Protein AF-A0A1F5J5C9-F1 (afdb_monomer_lite)

Foldseek 3Di:
DPDPVVVVVLVVLQLLLLLLCLVQVVLLQEAAPVCNVSNVVSNVVVCVVVVHDPDNDVNSVPHSLHFYLLAVLVVDDLVRLLVCLQPVLVFFDPDPVSVVNCVSSPDDRDDDDPVSSSSNSSNSNVRRGDDDGDPDNVVGGDD

Structure (mmCIF, N/CA/C/O backbone):
data_AF-A0A1F5J5C9-F1
#
_entry.id   AF-A0A1F5J5C9-F1
#
loop_
_atom_site.group_PDB
_atom_site.id
_atom_site.type_symbol
_atom_site.label_atom_id
_atom_site.label_alt_id
_atom_site.label_comp_id
_atom_site.label_asym_id
_atom_site.label_entity_id
_atom_site.label_seq_id
_atom_site.pdbx_PDB_ins_code
_atom_site.Cartn_x
_atom_site.Cartn_y
_atom_site.Cartn_z
_atom_site.occupancy
_atom_site.B_iso_or_equiv
_atom_site.auth_seq_id
_atom_site.auth_comp_id
_atom_site.auth_asym_id
_atom_site.auth_atom_id
_atom_site.pdbx_PDB_model_num
ATOM 1 N N . MET A 1 1 ? -23.112 14.635 -21.120 1.00 36.09 1 MET A N 1
ATOM 2 C CA . MET A 1 1 ? -23.576 14.356 -19.745 1.00 36.09 1 MET A CA 1
ATOM 3 C C . MET A 1 1 ? -23.013 12.998 -19.363 1.00 36.09 1 MET A C 1
ATOM 5 O O . MET A 1 1 ? -23.467 12.002 -19.906 1.00 36.09 1 MET A O 1
ATOM 9 N N . ILE A 1 2 ? -21.942 12.966 -18.569 1.00 42.59 2 ILE A N 1
ATOM 10 C CA . ILE A 1 2 ? -21.333 11.708 -18.108 1.00 42.59 2 ILE A CA 1
ATOM 11 C C . ILE A 1 2 ? -22.178 11.212 -16.920 1.00 42.59 2 ILE A C 1
ATOM 13 O O . ILE A 1 2 ? -22.490 12.023 -16.046 1.00 42.59 2 ILE A O 1
ATOM 17 N N . PRO A 1 3 ? -22.630 9.946 -16.906 1.00 44.00 3 PRO A N 1
ATOM 18 C CA . PRO A 1 3 ? -23.597 9.466 -15.925 1.00 44.00 3 PRO A CA 1
ATOM 19 C C . PRO A 1 3 ? -22.998 9.428 -14.513 1.00 44.00 3 PRO A C 1
ATOM 21 O O . PRO A 1 3 ? -21.924 8.874 -14.287 1.00 44.00 3 PRO A O 1
ATOM 24 N N . ALA A 1 4 ? -23.749 9.962 -13.547 1.00 44.81 4 ALA A N 1
ATOM 25 C CA . ALA A 1 4 ? -23.420 10.028 -12.119 1.00 44.81 4 ALA A CA 1
ATOM 26 C C . ALA A 1 4 ? -23.280 8.654 -11.419 1.00 44.81 4 ALA A C 1
ATOM 28 O O . ALA A 1 4 ? -22.976 8.596 -10.232 1.00 44.81 4 ALA A O 1
ATOM 29 N N . ALA A 1 5 ? -23.478 7.547 -12.141 1.00 42.38 5 ALA A N 1
ATOM 30 C CA . ALA A 1 5 ? -23.361 6.188 -11.616 1.00 42.38 5 ALA A CA 1
ATOM 31 C C . ALA A 1 5 ? -21.907 5.685 -11.506 1.00 42.38 5 ALA A C 1
ATOM 33 O O . ALA A 1 5 ? -21.658 4.762 -10.736 1.00 42.38 5 ALA A O 1
ATOM 34 N N . ALA A 1 6 ? -20.944 6.298 -12.209 1.00 37.50 6 ALA A N 1
ATOM 35 C CA . ALA A 1 6 ? -19.531 5.915 -12.096 1.00 37.50 6 ALA A CA 1
ATOM 36 C C . ALA A 1 6 ? -18.940 6.281 -10.716 1.00 37.50 6 ALA A C 1
ATOM 38 O O . ALA A 1 6 ? -18.266 5.472 -10.089 1.00 37.50 6 ALA A O 1
ATOM 39 N N . TYR A 1 7 ? -19.318 7.437 -10.160 1.00 42.31 7 TYR A N 1
ATOM 40 C CA . TYR A 1 7 ? -18.776 7.931 -8.886 1.00 42.31 7 TYR A CA 1
ATOM 41 C C . TYR A 1 7 ? -19.254 7.173 -7.635 1.00 42.31 7 TYR A C 1
ATOM 43 O O . TYR A 1 7 ? -18.650 7.309 -6.572 1.00 42.31 7 TYR A O 1
ATOM 51 N N . ALA A 1 8 ? -20.324 6.376 -7.726 1.00 37.75 8 ALA A N 1
ATOM 52 C CA . ALA A 1 8 ? -20.829 5.607 -6.586 1.00 37.75 8 ALA A CA 1
ATOM 53 C C . ALA A 1 8 ? -20.102 4.260 -6.403 1.00 37.75 8 ALA A C 1
ATOM 55 O O . ALA A 1 8 ? -20.018 3.759 -5.282 1.00 37.75 8 ALA A O 1
ATOM 56 N N . GLN A 1 9 ? -19.557 3.677 -7.478 1.00 38.53 9 GLN A N 1
ATOM 57 C CA . GLN A 1 9 ? -18.787 2.430 -7.389 1.00 38.53 9 GLN A CA 1
ATOM 58 C C . GLN A 1 9 ? -17.346 2.694 -6.933 1.00 38.53 9 GLN A C 1
ATOM 60 O O . GLN A 1 9 ? -16.847 1.977 -6.060 1.00 38.53 9 GLN A O 1
ATOM 65 N N . ASP A 1 10 ? -16.735 3.771 -7.436 1.00 51.94 10 ASP A N 1
ATOM 66 C CA . ASP A 1 10 ? -15.360 4.172 -7.115 1.00 51.94 10 ASP A CA 1
ATOM 67 C C . ASP A 1 10 ? -15.174 4.520 -5.633 1.00 51.94 10 ASP A C 1
ATOM 69 O O . ASP A 1 10 ? -14.177 4.127 -5.028 1.00 51.94 10 ASP A O 1
ATOM 73 N N . GLY A 1 11 ? -16.171 5.151 -4.999 1.00 60.41 11 GLY A N 1
ATOM 74 C CA . GLY A 1 11 ? -16.131 5.441 -3.562 1.00 60.41 11 GLY A CA 1
ATOM 75 C C . GLY A 1 11 ? -16.026 4.180 -2.696 1.00 60.41 11 GLY A C 1
ATOM 76 O O . GLY A 1 11 ? -15.322 4.184 -1.690 1.00 60.41 11 GLY A O 1
ATOM 77 N N . SER A 1 12 ? -16.653 3.071 -3.110 1.00 81.75 12 SER A N 1
ATOM 78 C CA . SER A 1 12 ? -16.611 1.815 -2.349 1.00 81.75 12 SER A CA 1
ATOM 79 C C . SER A 1 12 ? -15.268 1.091 -2.464 1.00 81.75 12 SER A C 1
ATOM 81 O O . SER A 1 12 ? -14.771 0.577 -1.462 1.00 81.75 12 SER A O 1
ATOM 83 N N . VAL A 1 13 ? -14.661 1.074 -3.657 1.00 90.00 13 VAL A N 1
ATOM 84 C CA . VAL A 1 13 ? -13.343 0.462 -3.891 1.00 90.00 13 VAL A CA 1
ATOM 85 C C . VAL A 1 13 ? -12.263 1.292 -3.205 1.00 90.00 13 VAL A C 1
ATOM 87 O O . VAL A 1 13 ? -11.453 0.740 -2.462 1.00 90.00 13 VAL A O 1
ATOM 90 N N . GLN A 1 14 ? -12.315 2.618 -3.364 1.00 92.31 14 GLN A N 1
ATOM 91 C CA . GLN A 1 14 ? -11.409 3.550 -2.700 1.00 92.31 14 GLN A CA 1
ATOM 92 C C . GLN A 1 14 ? -11.494 3.423 -1.175 1.00 92.31 14 GLN A C 1
ATOM 94 O O . GLN A 1 14 ? -10.479 3.199 -0.521 1.00 92.31 14 GLN A O 1
ATOM 99 N N . GLN A 1 15 ? -12.694 3.495 -0.587 1.00 92.75 15 GLN A N 1
ATOM 100 C CA . GLN A 1 15 ? -12.844 3.398 0.869 1.00 92.75 15 GLN A CA 1
ATOM 101 C C . GLN A 1 15 ? -12.348 2.059 1.421 1.00 92.75 15 GLN A C 1
ATOM 103 O O . GLN A 1 15 ? -11.640 2.052 2.429 1.00 92.75 15 GLN A O 1
ATOM 108 N N . LYS A 1 16 ? -12.686 0.932 0.777 1.00 94.44 16 LYS A N 1
ATOM 109 C CA . LYS A 1 16 ? -12.221 -0.395 1.212 1.00 94.44 16 LYS A CA 1
ATOM 110 C C . LYS A 1 16 ? -10.703 -0.516 1.111 1.00 94.44 16 LYS A C 1
ATOM 112 O O . LYS A 1 16 ? -10.060 -0.909 2.082 1.00 94.44 16 LYS A O 1
ATOM 117 N N . GLY A 1 17 ? -10.130 -0.137 -0.031 1.00 95.00 17 GLY A N 1
ATOM 118 C CA . GLY A 1 17 ? -8.691 -0.200 -0.267 1.00 95.00 17 GLY A CA 1
ATOM 119 C C . GLY A 1 17 ? -7.896 0.660 0.711 1.00 95.00 17 GLY A C 1
ATOM 120 O O . GLY A 1 17 ? -6.949 0.167 1.324 1.00 95.00 17 GLY A O 1
ATOM 121 N N . ILE A 1 18 ? -8.329 1.905 0.940 1.00 95.19 18 ILE A N 1
ATOM 122 C CA . ILE A 1 18 ? -7.716 2.810 1.922 1.00 95.19 18 ILE A CA 1
ATOM 123 C C . ILE A 1 18 ? -7.836 2.251 3.341 1.00 95.19 18 ILE A C 1
ATOM 125 O O . ILE A 1 18 ? -6.857 2.282 4.090 1.00 95.19 18 ILE A O 1
ATOM 129 N N . ALA A 1 19 ? -9.002 1.723 3.725 1.00 95.00 19 ALA A N 1
ATOM 130 C CA . ALA A 1 19 ? -9.174 1.122 5.044 1.00 95.00 19 ALA A CA 1
ATOM 131 C C . ALA A 1 19 ? -8.155 -0.007 5.255 1.00 95.00 19 ALA A C 1
ATOM 133 O O . ALA A 1 19 ? -7.426 -0.006 6.244 1.00 95.00 19 ALA A O 1
ATOM 134 N N . ILE A 1 20 ? -8.007 -0.902 4.276 1.00 95.50 20 ILE A N 1
ATOM 135 C CA . ILE A 1 20 ? -7.037 -2.002 4.331 1.00 95.50 20 ILE A CA 1
ATOM 136 C C . ILE A 1 20 ? -5.596 -1.468 4.343 1.00 95.50 20 ILE A C 1
ATOM 138 O O . ILE A 1 20 ? -4.771 -1.945 5.123 1.00 95.50 20 ILE A O 1
ATOM 142 N N . PHE A 1 21 ? -5.282 -0.446 3.544 1.00 94.44 21 PHE A N 1
ATOM 143 C CA . PHE A 1 21 ? -3.972 0.212 3.526 1.00 94.44 21 PHE A CA 1
ATOM 144 C C . PHE A 1 21 ? -3.581 0.761 4.908 1.00 94.44 21 PHE A C 1
ATOM 146 O O . PHE A 1 21 ? -2.437 0.598 5.348 1.00 94.44 21 PHE A O 1
ATOM 153 N N . VAL A 1 22 ? -4.533 1.362 5.625 1.00 93.25 22 VAL A N 1
ATOM 154 C CA . VAL A 1 22 ? -4.334 1.866 6.990 1.00 93.25 22 VAL A CA 1
ATOM 155 C C . VAL A 1 22 ? -4.242 0.727 8.002 1.00 93.25 22 VAL A C 1
ATOM 157 O O . VAL A 1 22 ? -3.281 0.663 8.772 1.00 93.25 22 VAL A O 1
ATOM 160 N N . GLU A 1 23 ? -5.194 -0.204 7.985 1.00 92.75 23 GLU A N 1
ATOM 161 C CA . GLU A 1 23 ? -5.265 -1.320 8.931 1.00 92.75 23 GLU A CA 1
ATOM 162 C C . GLU A 1 23 ? -4.026 -2.216 8.871 1.00 92.75 23 GLU A C 1
ATOM 164 O O . GLU A 1 23 ? -3.506 -2.642 9.907 1.00 92.75 23 GLU A O 1
ATOM 169 N N . LYS A 1 24 ? -3.513 -2.471 7.662 1.00 91.88 24 LYS A N 1
ATOM 170 C CA . LYS A 1 24 ? -2.290 -3.255 7.445 1.00 91.88 24 LYS A CA 1
ATOM 171 C C . LYS A 1 24 ? -1.011 -2.418 7.548 1.00 91.88 24 LYS A C 1
ATOM 173 O O . LYS A 1 24 ? 0.075 -2.952 7.322 1.00 91.88 24 LYS A O 1
ATOM 178 N N . ARG A 1 25 ? -1.121 -1.142 7.945 1.00 90.19 25 ARG A N 1
ATOM 179 C CA . ARG A 1 25 ? -0.003 -0.212 8.181 1.00 90.19 25 ARG A CA 1
ATOM 180 C C . ARG A 1 25 ? 0.876 0.018 6.947 1.00 90.19 25 ARG A C 1
ATOM 182 O O . ARG A 1 25 ? 2.065 0.279 7.075 1.00 90.19 25 ARG A O 1
ATOM 189 N N . CYS A 1 26 ? 0.318 -0.053 5.742 1.00 90.06 26 CYS A N 1
ATOM 190 C CA . CYS A 1 26 ? 1.067 0.204 4.510 1.00 90.06 26 CYS A CA 1
ATOM 191 C C . CYS A 1 26 ? 1.595 1.653 4.445 1.00 90.06 26 CYS A C 1
ATOM 193 O O . CYS A 1 26 ? 2.671 1.892 3.886 1.00 90.06 26 CYS A O 1
ATOM 195 N N . TYR A 1 27 ? 0.888 2.588 5.091 1.00 89.06 27 TYR A N 1
ATOM 196 C CA . TYR A 1 27 ? 1.250 4.006 5.192 1.00 89.06 27 TYR A CA 1
ATOM 197 C C . TYR A 1 27 ? 2.575 4.274 5.926 1.00 89.06 27 TYR A C 1
ATOM 199 O O . TYR A 1 27 ? 3.161 5.334 5.751 1.00 89.06 27 TYR A O 1
ATOM 207 N N . THR A 1 28 ? 3.087 3.325 6.720 1.00 86.81 28 THR A N 1
ATOM 208 C CA . THR A 1 28 ? 4.368 3.512 7.430 1.00 86.81 28 THR A CA 1
ATOM 209 C C . THR A 1 28 ? 5.573 3.397 6.496 1.00 86.81 28 THR A C 1
ATOM 211 O O . THR A 1 28 ? 6.696 3.720 6.863 1.00 86.81 28 THR A O 1
ATOM 214 N N . CYS A 1 29 ? 5.373 2.878 5.282 1.00 84.69 29 CYS A N 1
ATOM 215 C CA . CYS A 1 29 ? 6.418 2.775 4.269 1.00 84.69 29 CYS A CA 1
ATOM 216 C C . CYS A 1 29 ? 6.077 3.572 3.014 1.00 84.69 29 CYS A C 1
ATOM 218 O O . CYS A 1 29 ? 6.989 4.125 2.400 1.00 84.69 29 CYS A O 1
ATOM 220 N N . HIS A 1 30 ? 4.806 3.589 2.615 1.00 88.00 30 HIS A N 1
ATOM 221 C CA . HIS A 1 30 ? 4.331 4.175 1.367 1.00 88.00 30 HIS A CA 1
ATOM 222 C C . HIS A 1 30 ? 3.519 5.440 1.611 1.00 88.00 30 HIS A C 1
ATOM 224 O O . HIS A 1 30 ? 2.754 5.517 2.566 1.00 88.00 30 HIS A O 1
ATOM 230 N N . THR A 1 31 ? 3.623 6.387 0.685 1.00 89.94 31 THR A N 1
ATOM 231 C CA . THR A 1 31 ? 2.695 7.523 0.612 1.00 89.94 31 THR A CA 1
ATOM 232 C C . THR A 1 31 ? 1.733 7.330 -0.557 1.00 89.94 31 THR A C 1
ATOM 234 O O . THR A 1 31 ? 2.047 6.611 -1.505 1.00 89.94 31 THR A O 1
ATOM 237 N N . VAL A 1 32 ? 0.557 7.952 -0.477 1.00 91.69 32 VAL A N 1
ATOM 238 C CA . VAL A 1 32 ? -0.352 8.136 -1.618 1.00 91.69 32 VAL A CA 1
ATOM 239 C C . VAL A 1 32 ? -0.804 9.588 -1.588 1.00 91.69 32 VAL A C 1
ATOM 241 O O . VAL A 1 32 ? -1.828 9.938 -1.006 1.00 91.69 32 VAL A O 1
ATOM 244 N N . LYS A 1 33 ? 0.022 10.474 -2.139 1.00 90.88 33 LYS A N 1
ATOM 245 C CA . LYS A 1 33 ? -0.228 11.923 -2.131 1.00 90.88 33 LYS A CA 1
ATOM 246 C C . LYS A 1 33 ? -1.576 12.289 -2.756 1.00 90.88 33 LYS A C 1
ATOM 248 O O . LYS A 1 33 ? -2.268 13.144 -2.204 1.00 90.88 33 LYS A O 1
ATOM 253 N N . ALA A 1 34 ? -1.962 11.604 -3.837 1.00 89.69 34 ALA A N 1
ATOM 254 C CA . ALA A 1 34 ? -3.233 11.814 -4.535 1.00 89.69 34 ALA A CA 1
ATOM 255 C C . ALA A 1 34 ? -4.470 11.642 -3.640 1.00 89.69 34 ALA A C 1
ATOM 257 O O . ALA A 1 34 ? -5.493 12.273 -3.887 1.00 89.69 34 ALA A O 1
ATOM 258 N N . GLU A 1 35 ? -4.364 10.821 -2.593 1.00 92.12 35 GLU A N 1
ATOM 259 C CA . GLU A 1 35 ? -5.473 10.479 -1.695 1.00 92.12 35 GLU A CA 1
ATOM 260 C C . GLU A 1 35 ? -5.110 10.682 -0.218 1.00 92.12 35 GLU A C 1
ATOM 262 O O . GLU A 1 35 ? -5.632 10.029 0.687 1.00 92.12 35 GLU A O 1
ATOM 267 N N . SER A 1 36 ? -4.173 11.596 0.039 1.00 90.94 36 SER A N 1
ATOM 268 C CA . SER A 1 36 ? -3.636 11.837 1.380 1.00 90.94 36 SER A CA 1
ATOM 269 C C . SER A 1 36 ? -4.722 12.235 2.384 1.00 90.94 36 SER A C 1
ATOM 271 O O . SER A 1 36 ? -4.733 11.723 3.498 1.00 90.94 36 SER A O 1
ATOM 273 N N . ALA A 1 37 ? -5.688 13.067 1.985 1.00 92.12 37 ALA A N 1
ATOM 274 C CA . ALA A 1 37 ? -6.801 13.464 2.848 1.00 92.12 37 ALA A CA 1
ATOM 275 C C . ALA A 1 37 ? -7.672 12.269 3.280 1.00 92.12 37 ALA A C 1
ATOM 277 O O . ALA A 1 37 ? -8.052 12.159 4.445 1.00 92.12 37 ALA A O 1
ATOM 278 N N . GLN A 1 38 ? -7.967 11.353 2.356 1.00 93.50 38 GLN A N 1
ATOM 279 C CA . GLN A 1 38 ? -8.762 10.157 2.620 1.00 93.50 38 GLN A CA 1
ATOM 280 C C . GLN A 1 38 ? -8.000 9.173 3.518 1.00 93.50 38 GLN A C 1
ATOM 282 O O . GLN A 1 38 ? -8.596 8.563 4.407 1.00 93.50 38 GLN A O 1
ATOM 287 N N . ILE A 1 39 ? -6.683 9.049 3.328 1.00 92.56 39 ILE A N 1
ATOM 288 C CA . ILE A 1 39 ? -5.818 8.210 4.167 1.00 92.56 39 ILE A CA 1
ATOM 289 C C . ILE A 1 39 ? -5.720 8.756 5.590 1.00 92.56 39 ILE A C 1
ATOM 291 O O . ILE A 1 39 ? -5.832 7.974 6.532 1.00 92.56 39 ILE A O 1
ATOM 295 N N . GLU A 1 40 ? -5.559 10.067 5.777 1.00 91.88 40 GLU A N 1
ATOM 296 C CA . GLU A 1 40 ? -5.530 10.662 7.119 1.00 91.88 40 GLU A CA 1
ATOM 297 C C . GLU A 1 40 ? -6.877 10.494 7.838 1.00 91.88 40 GLU A C 1
ATOM 299 O O . GLU A 1 40 ? -6.908 10.050 8.986 1.00 91.88 40 GLU A O 1
ATOM 304 N N . ALA A 1 41 ? -7.999 10.703 7.142 1.00 92.56 41 ALA A N 1
ATOM 305 C CA . ALA A 1 41 ? -9.323 10.432 7.705 1.00 92.56 41 ALA A CA 1
ATOM 306 C C . ALA A 1 41 ? -9.495 8.952 8.108 1.00 92.56 41 ALA A C 1
ATOM 308 O O . ALA A 1 41 ? -10.040 8.643 9.172 1.00 92.56 41 ALA A O 1
ATOM 309 N N . ALA A 1 42 ? -8.996 8.017 7.294 1.00 93.69 42 ALA A N 1
ATOM 310 C CA . ALA A 1 42 ? -9.019 6.592 7.615 1.00 93.69 42 ALA A CA 1
ATOM 311 C C . ALA A 1 42 ? -8.081 6.231 8.782 1.00 93.69 42 ALA A C 1
ATOM 313 O O . ALA A 1 42 ? -8.443 5.395 9.612 1.00 93.69 42 ALA A O 1
ATOM 314 N N . LYS A 1 43 ? -6.914 6.881 8.898 1.00 92.56 43 LYS A N 1
ATOM 315 C CA . LYS A 1 43 ? -6.005 6.768 10.053 1.00 92.56 43 LYS A CA 1
ATOM 316 C C . LYS A 1 43 ? -6.714 7.192 11.335 1.00 92.56 43 LYS A C 1
ATOM 318 O O . LYS A 1 43 ? -6.725 6.425 12.296 1.00 92.56 43 LYS A O 1
ATOM 323 N N . GLU A 1 44 ? -7.359 8.354 11.347 1.00 91.25 44 GLU A N 1
ATOM 324 C CA . GLU A 1 44 ? -8.123 8.836 12.504 1.00 91.25 44 GLU A CA 1
ATOM 325 C C . GLU A 1 44 ? -9.282 7.898 12.870 1.00 91.25 44 GLU A C 1
ATOM 327 O O . GLU A 1 44 ? -9.458 7.541 14.040 1.00 91.25 44 GLU A O 1
ATOM 332 N N . ALA A 1 45 ? -10.044 7.434 11.875 1.00 91.88 45 ALA A N 1
ATOM 333 C CA . ALA A 1 45 ? -11.134 6.486 12.089 1.00 91.88 45 ALA A CA 1
ATOM 334 C C . ALA A 1 45 ? -10.628 5.156 12.674 1.00 91.88 45 ALA A C 1
ATOM 336 O O . ALA A 1 45 ? -11.196 4.642 13.643 1.00 91.88 45 ALA A O 1
ATOM 337 N N . PHE A 1 46 ? -9.525 4.624 12.141 1.00 91.56 46 PHE A N 1
ATOM 338 C CA . PHE A 1 46 ? -8.895 3.407 12.643 1.00 91.56 46 PHE A CA 1
ATOM 339 C C . PHE A 1 46 ? -8.381 3.588 14.077 1.00 91.56 46 PHE A C 1
ATOM 341 O O . PHE A 1 46 ? -8.697 2.766 14.940 1.00 91.56 46 PHE A O 1
ATOM 348 N N . ALA A 1 47 ? -7.666 4.684 14.349 1.00 90.75 47 ALA A N 1
ATOM 349 C CA . ALA A 1 47 ? -7.169 5.065 15.672 1.00 90.75 47 ALA A CA 1
ATOM 350 C C . ALA A 1 47 ? -8.297 5.062 16.713 1.00 90.75 47 ALA A C 1
ATOM 352 O O . ALA A 1 47 ? -8.229 4.359 17.726 1.00 90.75 47 ALA A O 1
ATOM 353 N N . LYS A 1 48 ? -9.395 5.763 16.400 1.00 91.19 48 LYS A N 1
ATOM 354 C CA . LYS A 1 48 ? -10.594 5.835 17.238 1.00 91.19 48 LYS A CA 1
ATOM 355 C C . LYS A 1 48 ? -11.237 4.463 17.442 1.00 91.19 48 LYS A C 1
ATOM 357 O O . LYS A 1 48 ? -11.596 4.129 18.566 1.00 91.19 48 LYS A O 1
ATOM 362 N N . SER A 1 49 ? -11.351 3.653 16.386 1.00 91.31 49 SER A N 1
ATOM 363 C CA . SER A 1 49 ? -11.971 2.320 16.461 1.00 91.31 49 SER A CA 1
ATOM 364 C C . SER A 1 49 ? -11.187 1.327 17.325 1.00 91.31 49 SER A C 1
ATOM 366 O O . SER A 1 49 ? -11.777 0.434 17.930 1.00 91.31 49 SER A O 1
ATOM 368 N N . LYS A 1 50 ? -9.857 1.467 17.381 1.00 90.31 50 LYS A N 1
ATOM 369 C CA . LYS A 1 50 ? -8.973 0.590 18.158 1.00 90.31 50 LYS A CA 1
ATOM 370 C C . LYS A 1 50 ? -8.599 1.169 19.521 1.00 90.31 50 LYS A C 1
ATOM 372 O O . LYS A 1 50 ? -7.954 0.470 20.295 1.00 90.31 50 LYS A O 1
ATOM 377 N N . GLY A 1 51 ? -8.984 2.413 19.813 1.00 87.69 51 GLY A N 1
ATOM 378 C CA . GLY A 1 51 ? -8.573 3.116 21.028 1.00 87.69 51 GLY A CA 1
ATOM 379 C C . GLY A 1 51 ? -7.057 3.313 21.109 1.00 87.69 51 GLY A C 1
ATOM 380 O O . GLY A 1 51 ? -6.493 3.278 22.199 1.00 87.69 51 GLY A O 1
ATOM 381 N N . VAL A 1 52 ? -6.386 3.462 19.962 1.00 83.38 52 VAL A N 1
ATOM 382 C CA . VAL A 1 52 ? -4.928 3.629 19.874 1.00 83.38 52 VAL A CA 1
ATOM 383 C C . VAL A 1 52 ? -4.591 4.968 19.244 1.00 83.38 52 VAL A C 1
ATOM 385 O O . VAL A 1 52 ? -5.292 5.431 18.352 1.00 83.38 52 VAL A O 1
ATOM 388 N N . GLU A 1 53 ? -3.474 5.559 19.645 1.00 79.88 53 GLU A N 1
ATOM 389 C CA . GLU A 1 53 ? -2.917 6.717 18.954 1.00 79.88 53 GLU A CA 1
ATOM 390 C C . GLU A 1 53 ? -1.906 6.239 17.904 1.00 79.88 53 GLU A C 1
ATOM 392 O O . GLU A 1 53 ? -0.955 5.517 18.218 1.00 79.88 53 GLU A O 1
ATOM 397 N N . LEU A 1 54 ? -2.114 6.609 16.639 1.00 78.19 54 LEU A N 1
ATOM 398 C CA . LEU A 1 54 ? -1.182 6.286 15.558 1.00 78.19 54 LEU A CA 1
ATOM 399 C C . LEU A 1 54 ? -0.019 7.280 15.591 1.00 78.19 54 LEU A C 1
ATOM 401 O O . LEU A 1 54 ? 0.011 8.239 14.827 1.00 78.19 54 LEU A O 1
ATOM 405 N N . LYS A 1 55 ? 0.943 7.064 16.489 1.00 65.44 55 LYS A N 1
ATOM 406 C CA . LYS A 1 55 ? 2.201 7.814 16.462 1.00 65.44 55 LYS A CA 1
ATOM 407 C C . LYS A 1 55 ? 3.043 7.342 15.275 1.00 65.44 55 LYS A C 1
ATOM 409 O O . LYS A 1 55 ? 3.461 6.188 15.245 1.00 65.44 55 LYS A O 1
ATOM 414 N N . GLU A 1 56 ? 3.285 8.227 14.314 1.00 63.16 56 GLU A N 1
ATOM 415 C CA . GLU A 1 56 ? 4.342 8.041 13.316 1.00 63.16 56 GLU A CA 1
ATOM 416 C C . GLU A 1 56 ? 5.688 8.246 14.016 1.00 63.16 56 GLU A C 1
ATOM 418 O O . GLU A 1 56 ? 5.951 9.303 14.597 1.00 63.16 56 GLU A O 1
ATOM 423 N N . SER A 1 57 ? 6.517 7.208 14.034 1.00 52.81 57 SER A N 1
ATOM 424 C CA . SER A 1 57 ? 7.841 7.253 14.646 1.00 52.81 57 SER A CA 1
ATOM 425 C C . SER A 1 57 ? 8.820 8.035 13.763 1.00 52.81 57 SER A C 1
ATOM 427 O O . SER A 1 57 ? 8.616 8.197 12.561 1.00 52.81 57 SER A O 1
ATOM 429 N N . ALA A 1 58 ? 9.915 8.532 14.344 1.00 48.00 58 ALA A N 1
ATOM 430 C CA . ALA A 1 58 ? 10.977 9.174 13.563 1.00 48.00 58 ALA A CA 1
ATOM 431 C C . ALA A 1 58 ? 11.590 8.215 12.516 1.00 48.00 58 ALA A C 1
ATOM 433 O O . ALA A 1 58 ? 12.036 8.668 11.468 1.00 48.00 58 ALA A O 1
ATOM 434 N N . GLU A 1 59 ? 11.528 6.901 12.758 1.00 49.09 59 GLU A N 1
ATOM 435 C CA . GLU A 1 59 ? 11.922 5.846 11.813 1.00 49.09 59 GLU A CA 1
ATOM 436 C C . GLU A 1 59 ? 10.937 5.681 10.639 1.00 49.09 59 GLU A C 1
ATOM 438 O O . GLU A 1 59 ? 11.340 5.208 9.577 1.00 49.09 59 GLU A O 1
ATOM 443 N N . ASP A 1 60 ? 9.676 6.109 10.793 1.00 50.38 60 ASP A N 1
ATOM 444 C CA . ASP A 1 60 ? 8.682 6.170 9.7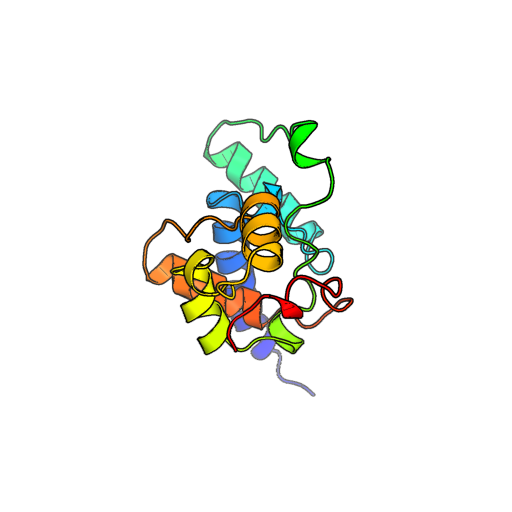08 1.00 50.38 60 ASP A CA 1
ATOM 445 C C . ASP A 1 60 ? 8.877 7.415 8.813 1.00 50.38 60 ASP A C 1
ATOM 447 O O . ASP A 1 60 ? 8.374 7.464 7.689 1.00 50.38 60 ASP A O 1
ATOM 451 N N . LYS A 1 61 ? 9.626 8.422 9.295 1.00 46.50 61 LYS A N 1
ATOM 452 C CA . LYS A 1 61 ? 9.956 9.664 8.567 1.00 46.50 61 LYS A CA 1
ATOM 453 C C . LYS A 1 61 ? 11.280 9.597 7.800 1.00 46.50 61 LYS A C 1
ATOM 455 O O . LYS A 1 61 ? 11.539 10.475 6.977 1.00 46.50 61 LYS A O 1
ATOM 460 N N . ASP A 1 62 ? 12.102 8.581 8.054 1.00 43.12 62 ASP A N 1
ATOM 461 C CA . ASP A 1 62 ? 13.365 8.365 7.351 1.00 43.12 62 ASP A CA 1
ATOM 462 C C . ASP A 1 62 ? 13.080 7.709 5.992 1.00 43.12 62 ASP A C 1
ATOM 464 O O . ASP A 1 62 ? 12.810 6.510 5.90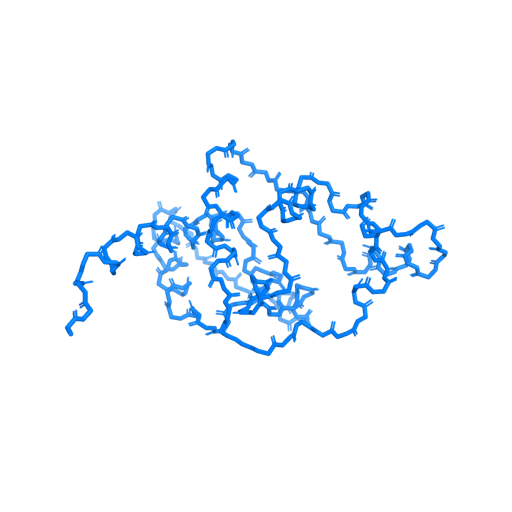2 1.00 43.12 62 ASP A O 1
ATOM 468 N N . GLU A 1 63 ? 13.054 8.547 4.948 1.00 52.25 63 GLU A N 1
ATOM 469 C CA . GLU A 1 63 ? 12.932 8.188 3.531 1.00 52.25 63 GLU A CA 1
ATOM 470 C C . GLU A 1 63 ? 11.853 7.130 3.264 1.00 52.25 63 GLU A C 1
ATOM 472 O O . GLU A 1 63 ? 12.216 5.959 3.174 1.00 52.25 63 GLU A O 1
ATOM 477 N N . SER A 1 64 ? 10.567 7.504 3.098 1.00 57.50 64 SER A N 1
ATOM 478 C CA . SER A 1 64 ? 9.451 6.597 2.744 1.00 57.50 64 SER A CA 1
ATOM 479 C C . SER A 1 64 ? 9.948 5.412 1.919 1.00 57.50 64 SER A C 1
ATOM 481 O O . SER A 1 64 ? 10.083 5.501 0.694 1.00 57.50 64 SER A O 1
ATOM 483 N N . LYS A 1 65 ? 10.301 4.299 2.590 1.00 67.75 65 LYS A N 1
ATOM 484 C CA . LYS A 1 65 ? 11.095 3.244 1.935 1.00 67.75 65 LYS A CA 1
ATOM 485 C C . LYS A 1 65 ? 10.303 2.690 0.761 1.00 67.75 65 LYS A C 1
ATOM 487 O O . LYS A 1 65 ? 10.888 2.150 -0.172 1.00 67.75 65 LYS A O 1
ATOM 492 N N . GLY A 1 66 ? 8.975 2.839 0.846 1.00 73.12 66 GLY A N 1
ATOM 493 C CA . GLY A 1 66 ? 7.885 2.653 -0.111 1.00 73.12 66 GLY A CA 1
ATOM 494 C C . GLY A 1 66 ? 7.953 3.368 -1.443 1.00 73.12 66 GLY A C 1
ATOM 495 O O . GLY A 1 66 ? 7.563 2.780 -2.449 1.00 73.12 66 GLY A O 1
ATOM 496 N N . GLY A 1 67 ? 8.401 4.618 -1.434 1.00 82.94 67 GLY A N 1
ATOM 497 C CA . GLY A 1 67 ? 8.014 5.582 -2.457 1.00 82.94 67 GLY A CA 1
ATOM 498 C C . GLY A 1 67 ? 6.525 5.953 -2.389 1.00 82.94 67 GLY A C 1
ATOM 499 O O . GLY A 1 67 ? 5.748 5.403 -1.600 1.00 82.94 67 GLY A O 1
ATOM 500 N N . ASP A 1 68 ? 6.143 6.911 -3.228 1.00 88.06 68 ASP A N 1
ATOM 501 C CA . ASP A 1 68 ? 4.750 7.300 -3.466 1.00 88.06 68 ASP A CA 1
ATOM 502 C C . ASP A 1 68 ? 4.082 6.296 -4.422 1.00 88.06 68 ASP A C 1
ATOM 504 O O . ASP A 1 68 ? 4.699 5.846 -5.390 1.00 88.06 68 ASP A O 1
ATOM 508 N N . LEU A 1 69 ? 2.840 5.908 -4.128 1.00 90.69 69 LEU A N 1
ATOM 509 C CA . LEU A 1 69 ? 2.038 4.981 -4.936 1.00 90.69 69 LEU A CA 1
ATOM 510 C C . LEU A 1 69 ? 0.974 5.694 -5.773 1.00 90.69 69 LEU A C 1
ATOM 512 O O . LEU A 1 69 ? 0.246 5.029 -6.498 1.00 90.69 69 LEU A O 1
ATOM 516 N N . SER A 1 70 ? 0.896 7.026 -5.720 1.00 91.06 70 SER A N 1
ATOM 517 C CA . SER A 1 70 ? -0.140 7.815 -6.408 1.00 91.06 70 SER A CA 1
ATOM 518 C C . SER A 1 70 ? -0.298 7.526 -7.911 1.00 91.06 70 SER A C 1
ATOM 520 O O . SER A 1 70 ? -1.361 7.796 -8.464 1.00 91.06 70 SE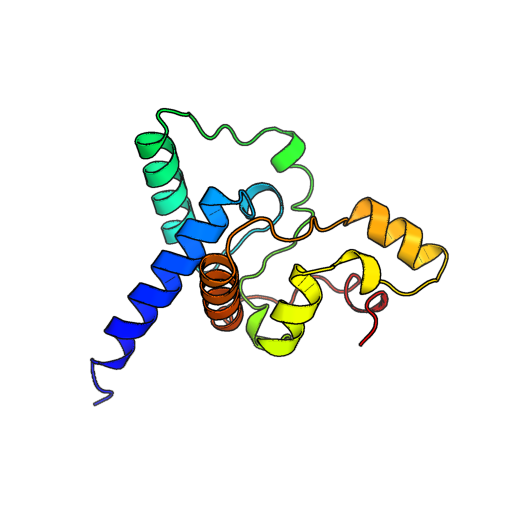R A O 1
ATOM 522 N N . ASN A 1 71 ? 0.730 6.977 -8.571 1.00 90.38 71 ASN A N 1
ATOM 523 C CA . ASN A 1 71 ? 0.724 6.648 -10.001 1.00 90.38 71 ASN A CA 1
ATOM 524 C C . ASN A 1 71 ? 0.982 5.163 -10.324 1.00 90.38 71 ASN A C 1
ATOM 526 O O . ASN A 1 71 ? 1.202 4.813 -11.481 1.00 90.38 71 ASN A O 1
ATOM 530 N N . ILE A 1 72 ? 1.015 4.272 -9.331 1.00 88.75 72 ILE A N 1
ATOM 531 C CA . ILE A 1 72 ? 1.473 2.891 -9.556 1.00 88.75 72 ILE A CA 1
ATOM 532 C C . ILE A 1 72 ? 0.571 2.098 -10.511 1.00 88.75 72 ILE A C 1
ATOM 534 O O . ILE A 1 72 ? 1.064 1.246 -11.247 1.00 88.75 72 ILE A O 1
ATOM 538 N N . GLY A 1 73 ? -0.724 2.409 -10.557 1.00 89.38 73 GLY A N 1
ATOM 539 C CA . GLY A 1 73 ? -1.686 1.799 -11.473 1.00 89.38 73 GLY A CA 1
ATOM 540 C C . GLY A 1 73 ? -1.504 2.215 -12.936 1.00 89.38 73 GLY A C 1
ATOM 541 O O . GLY A 1 73 ? -2.086 1.598 -13.827 1.00 89.38 73 GLY A O 1
ATOM 542 N N . ALA A 1 74 ? -0.705 3.252 -13.216 1.00 88.38 74 ALA A N 1
ATOM 543 C CA . ALA A 1 74 ? -0.325 3.606 -14.583 1.00 88.38 74 ALA A CA 1
ATOM 544 C C . ALA A 1 74 ? 0.821 2.722 -15.105 1.00 88.38 74 ALA A C 1
ATOM 546 O O . ALA A 1 74 ? 0.897 2.470 -16.306 1.00 88.38 74 ALA A O 1
ATOM 547 N N . ASP A 1 75 ? 1.684 2.240 -14.206 1.00 84.56 75 ASP A N 1
ATOM 548 C CA . ASP A 1 75 ? 2.876 1.457 -14.546 1.00 84.56 75 ASP A CA 1
ATOM 549 C C . ASP A 1 75 ? 2.676 -0.058 -14.323 1.00 84.56 75 ASP A C 1
ATOM 551 O O . ASP A 1 75 ? 3.397 -0.873 -14.905 1.00 84.56 75 ASP A O 1
ATOM 555 N N . ARG A 1 76 ? 1.717 -0.465 -13.476 1.00 88.25 76 ARG A N 1
ATOM 556 C CA . ARG A 1 76 ? 1.512 -1.860 -13.048 1.00 88.25 76 ARG A CA 1
ATOM 557 C C . ARG A 1 76 ? 0.049 -2.284 -13.147 1.00 88.25 76 ARG A C 1
ATOM 559 O O . ARG A 1 76 ? -0.850 -1.557 -12.743 1.00 88.25 76 ARG A O 1
ATOM 566 N N . THR A 1 77 ? -0.170 -3.502 -13.636 1.00 89.69 77 THR A N 1
ATOM 567 C CA . THR A 1 77 ? -1.501 -4.118 -13.757 1.00 89.69 77 THR A CA 1
ATOM 568 C C . THR A 1 77 ? -1.927 -4.812 -12.463 1.00 89.69 77 THR A C 1
ATOM 570 O O . THR A 1 77 ? -1.076 -5.215 -11.660 1.00 89.69 77 THR A O 1
ATOM 573 N N . GLN A 1 78 ? -3.231 -5.051 -12.288 1.00 89.31 78 GLN A N 1
ATOM 574 C CA . GLN A 1 78 ? -3.760 -5.886 -11.201 1.00 89.31 78 GLN A CA 1
ATOM 575 C C . GLN A 1 78 ? -3.063 -7.250 -11.086 1.00 89.31 78 GLN A C 1
ATOM 577 O O . GLN A 1 78 ? -2.757 -7.704 -9.978 1.00 89.31 78 GLN A O 1
ATOM 582 N N . GLU A 1 79 ? -2.771 -7.910 -12.210 1.00 90.00 79 GLU A N 1
ATOM 583 C CA . GLU A 1 79 ? -2.079 -9.204 -12.213 1.00 90.00 79 GLU A CA 1
ATOM 584 C C . GLU A 1 79 ? -0.664 -9.100 -11.643 1.00 90.00 79 GLU A C 1
ATOM 586 O O . GLU A 1 79 ? -0.244 -9.942 -10.841 1.00 90.00 79 GLU A O 1
ATOM 591 N N . TRP A 1 80 ? 0.067 -8.056 -12.039 1.00 90.12 80 TRP A N 1
ATOM 592 C CA . TRP A 1 80 ? 1.410 -7.803 -11.539 1.00 90.12 80 TRP A CA 1
ATOM 593 C C . TRP A 1 80 ? 1.384 -7.509 -10.036 1.00 90.12 80 TRP A C 1
ATOM 595 O O . TRP A 1 80 ? 2.112 -8.140 -9.271 1.00 90.12 80 TRP A O 1
ATOM 605 N N . LEU A 1 81 ? 0.484 -6.623 -9.595 1.00 90.12 81 LEU A N 1
ATOM 606 C CA . LEU A 1 81 ? 0.306 -6.258 -8.185 1.00 90.12 81 LEU A CA 1
ATOM 607 C C . LEU A 1 81 ? -0.050 -7.479 -7.325 1.00 90.12 81 LEU A C 1
ATOM 609 O O . LEU A 1 81 ? 0.521 -7.679 -6.251 1.00 90.12 81 LEU A O 1
ATOM 613 N N . THR A 1 82 ? -0.931 -8.343 -7.835 1.00 90.75 82 THR A N 1
ATOM 614 C CA . THR A 1 82 ? -1.337 -9.600 -7.193 1.00 90.75 82 THR A CA 1
ATOM 615 C C . THR A 1 82 ? -0.148 -10.534 -6.976 1.00 90.75 82 THR A C 1
ATOM 617 O O . THR A 1 82 ? 0.008 -11.104 -5.894 1.00 90.75 82 THR A O 1
ATOM 620 N N . LYS A 1 83 ? 0.700 -10.717 -7.994 1.00 88.38 83 LYS A N 1
ATOM 621 C CA . LYS A 1 83 ? 1.883 -11.585 -7.898 1.00 88.38 83 LYS A CA 1
ATOM 622 C C . LYS A 1 83 ? 2.931 -10.985 -6.963 1.00 88.38 83 LYS A C 1
ATOM 624 O O . LYS A 1 83 ? 3.426 -11.674 -6.070 1.00 88.38 83 LYS A O 1
ATOM 629 N N . PHE A 1 84 ? 3.211 -9.694 -7.126 1.00 87.62 84 PHE A N 1
ATOM 630 C CA . PHE A 1 84 ? 4.225 -8.987 -6.359 1.00 87.62 84 PHE A CA 1
ATOM 631 C C . PHE A 1 84 ? 3.895 -8.951 -4.861 1.00 87.62 84 PHE A C 1
ATOM 633 O O . PHE A 1 84 ? 4.713 -9.369 -4.050 1.00 87.62 84 PHE A O 1
ATOM 640 N N . LEU A 1 85 ? 2.692 -8.523 -4.461 1.00 88.62 85 LEU A N 1
ATOM 641 C CA . LEU A 1 85 ? 2.342 -8.362 -3.041 1.00 88.62 85 LEU A CA 1
ATOM 642 C C . LEU A 1 85 ? 2.221 -9.696 -2.275 1.00 88.62 85 LEU A C 1
ATOM 644 O O . LEU A 1 85 ? 2.382 -9.716 -1.048 1.00 88.62 85 LEU A O 1
ATOM 648 N N . LYS A 1 86 ? 1.986 -10.813 -2.980 1.00 87.25 86 LYS A N 1
ATOM 649 C CA . LYS A 1 86 ? 2.003 -12.166 -2.395 1.00 87.25 86 LYS A CA 1
ATOM 650 C C . LYS A 1 86 ? 3.411 -12.603 -2.004 1.00 87.25 86 LYS A C 1
ATOM 652 O O . LYS A 1 86 ? 3.590 -13.153 -0.914 1.00 87.25 86 LYS A O 1
ATOM 657 N N . ASN A 1 87 ? 4.405 -12.345 -2.856 1.00 84.81 87 ASN A N 1
ATOM 658 C CA . ASN A 1 87 ? 5.796 -12.637 -2.529 1.00 84.81 87 ASN A CA 1
ATOM 659 C C . ASN A 1 87 ? 6.790 -11.625 -3.131 1.00 84.81 87 ASN A C 1
ATOM 661 O O . ASN A 1 87 ? 7.452 -11.915 -4.131 1.00 84.81 87 ASN A O 1
ATOM 665 N N . PRO A 1 88 ? 6.965 -10.453 -2.493 1.00 81.56 88 PRO A N 1
ATOM 666 C CA . PRO A 1 88 ? 7.806 -9.397 -3.051 1.00 81.56 88 PRO A CA 1
ATOM 667 C C . PRO A 1 88 ? 9.286 -9.776 -3.164 1.00 81.56 88 PRO A C 1
ATOM 669 O O . PRO A 1 88 ? 9.994 -9.266 -4.026 1.00 81.56 88 PRO A O 1
ATOM 672 N N . LYS A 1 89 ? 9.771 -10.664 -2.283 1.00 76.38 89 LYS A N 1
ATOM 673 C CA . LYS A 1 89 ? 11.183 -11.080 -2.237 1.00 76.38 89 LYS A CA 1
ATOM 674 C C . LYS A 1 89 ? 11.590 -11.868 -3.473 1.00 76.38 89 LYS A C 1
ATOM 676 O O . LYS A 1 89 ? 12.685 -11.665 -3.993 1.00 76.38 89 LYS A O 1
ATOM 681 N N . ASP A 1 90 ? 10.697 -12.720 -3.958 1.00 79.69 90 ASP A N 1
ATOM 682 C CA . ASP A 1 90 ? 10.961 -13.564 -5.122 1.00 79.69 90 ASP A CA 1
ATOM 683 C C . ASP A 1 90 ? 11.016 -12.749 -6.411 1.00 79.69 90 ASP A C 1
ATOM 685 O O . ASP A 1 90 ? 11.653 -13.175 -7.375 1.00 79.69 90 ASP A O 1
ATOM 689 N N . TYR A 1 91 ? 10.416 -11.557 -6.403 1.00 77.69 91 TYR A N 1
ATOM 690 C CA . TYR A 1 91 ? 10.419 -10.630 -7.523 1.00 77.69 91 TYR A CA 1
ATOM 691 C C . TYR A 1 91 ? 11.744 -9.888 -7.710 1.00 77.69 91 TYR A C 1
ATOM 693 O O . TYR A 1 91 ? 11.895 -9.224 -8.723 1.00 77.69 91 TYR A O 1
ATOM 701 N N . PHE A 1 92 ? 12.732 -10.012 -6.816 1.00 79.19 92 PHE A N 1
ATOM 702 C CA . PHE A 1 92 ? 14.057 -9.424 -7.041 1.00 79.19 92 PHE A CA 1
ATOM 703 C C . PHE A 1 92 ? 14.987 -10.362 -7.819 1.00 79.19 92 PHE A C 1
ATOM 705 O O . PHE A 1 92 ? 15.032 -11.570 -7.569 1.00 79.19 92 PHE A O 1
ATOM 712 N N . LYS A 1 93 ? 15.775 -9.801 -8.744 1.00 83.88 93 LYS A N 1
ATOM 713 C CA . LYS A 1 93 ? 16.842 -10.502 -9.477 1.00 83.88 93 LYS A CA 1
ATOM 714 C C . LYS A 1 93 ? 17.898 -11.063 -8.520 1.00 83.88 93 LYS A C 1
ATOM 716 O O . LYS A 1 93 ? 18.248 -10.441 -7.518 1.00 83.88 93 LYS A O 1
ATOM 721 N N . ASP A 1 94 ? 18.460 -12.216 -8.879 1.00 82.69 94 ASP A N 1
ATOM 722 C CA . ASP A 1 94 ? 19.450 -12.941 -8.071 1.00 82.69 94 ASP A CA 1
ATOM 723 C C . ASP A 1 94 ? 20.888 -12.405 -8.248 1.00 82.69 94 ASP A C 1
ATOM 725 O O . ASP A 1 94 ? 21.849 -13.163 -8.336 1.00 82.69 94 ASP A O 1
ATOM 729 N N . THR A 1 95 ? 21.062 -11.082 -8.317 1.00 83.88 95 THR A N 1
ATOM 730 C CA . THR A 1 95 ? 22.386 -10.445 -8.438 1.00 83.88 95 THR A CA 1
ATOM 731 C C . THR A 1 95 ? 22.834 -9.848 -7.099 1.00 83.88 95 THR A C 1
ATOM 733 O O . THR A 1 95 ? 21.988 -9.455 -6.288 1.00 83.88 95 THR A O 1
ATOM 736 N N . PRO A 1 96 ? 24.148 -9.755 -6.814 1.00 83.31 96 PRO A N 1
ATOM 737 C CA . PRO A 1 96 ? 24.645 -9.210 -5.547 1.00 83.31 96 PRO A CA 1
ATOM 738 C C . PRO A 1 96 ? 24.116 -7.806 -5.220 1.00 83.31 96 PRO A C 1
ATOM 740 O O . PRO A 1 96 ? 23.766 -7.538 -4.069 1.00 83.31 96 PRO A O 1
ATOM 743 N N . ASP A 1 97 ? 24.001 -6.929 -6.219 1.00 82.31 97 ASP A N 1
ATOM 744 C CA . ASP A 1 97 ? 23.513 -5.560 -6.023 1.00 82.31 97 ASP A CA 1
ATOM 745 C C . ASP A 1 97 ? 22.000 -5.512 -5.789 1.00 82.31 97 ASP A C 1
ATOM 747 O O . ASP A 1 97 ? 21.539 -4.829 -4.870 1.00 82.31 97 ASP A O 1
ATOM 751 N N . CYS A 1 98 ? 21.225 -6.335 -6.504 1.00 81.12 98 CYS A N 1
ATOM 752 C CA . CYS A 1 98 ? 19.787 -6.445 -6.266 1.00 81.12 98 CYS A CA 1
ATOM 753 C C . CYS A 1 98 ? 19.462 -7.126 -4.932 1.00 81.12 98 CYS A C 1
ATOM 755 O O . CYS A 1 98 ? 18.498 -6.737 -4.283 1.00 81.12 98 CYS A O 1
ATOM 757 N N . LYS A 1 99 ? 20.298 -8.049 -4.438 1.00 81.69 99 LYS A N 1
ATOM 758 C CA . LYS A 1 99 ? 20.173 -8.612 -3.080 1.00 81.69 99 LYS A CA 1
ATOM 759 C C . LYS A 1 99 ? 20.379 -7.561 -1.991 1.00 81.69 99 LYS A C 1
ATOM 761 O O . LYS A 1 99 ? 19.665 -7.574 -0.988 1.00 81.69 99 LYS A O 1
ATOM 766 N N . LYS A 1 100 ? 21.347 -6.652 -2.160 1.00 81.94 100 LYS A N 1
ATOM 767 C CA . LYS A 1 100 ? 21.564 -5.531 -1.227 1.00 81.94 100 LYS A CA 1
ATOM 768 C C . LYS A 1 100 ? 20.371 -4.575 -1.249 1.00 81.94 100 LYS A C 1
ATOM 770 O O . LYS A 1 100 ? 19.873 -4.201 -0.187 1.00 81.94 100 LYS A O 1
ATOM 775 N N . LEU A 1 101 ? 19.878 -4.236 -2.442 1.00 76.69 101 LEU A N 1
ATOM 776 C CA . LEU A 1 101 ? 18.715 -3.365 -2.601 1.00 76.69 101 LEU A CA 1
ATOM 777 C C . LEU A 1 101 ? 17.438 -4.004 -2.037 1.00 76.69 101 LEU A C 1
ATOM 779 O O . LEU A 1 101 ? 16.704 -3.333 -1.319 1.00 76.69 101 LEU A O 1
ATOM 783 N N . ALA A 1 102 ? 17.217 -5.301 -2.267 1.00 76.50 102 ALA A N 1
ATOM 784 C CA . ALA A 1 102 ? 16.083 -6.059 -1.736 1.00 76.50 102 ALA A CA 1
ATOM 785 C C . ALA A 1 102 ? 16.059 -6.076 -0.203 1.00 76.50 102 ALA A C 1
ATOM 787 O O . ALA A 1 102 ? 14.993 -5.955 0.391 1.00 76.50 102 ALA A O 1
ATOM 788 N N . LYS A 1 103 ? 17.229 -6.169 0.446 1.00 76.81 103 LYS A N 1
ATOM 789 C CA . LYS A 1 103 ? 17.345 -6.037 1.907 1.00 76.81 103 LYS A CA 1
ATOM 790 C C . LYS A 1 103 ? 17.040 -4.613 2.382 1.00 76.81 103 LYS A C 1
ATOM 792 O O . LYS A 1 103 ? 16.368 -4.444 3.392 1.00 76.81 103 LYS A O 1
ATOM 797 N N . LYS A 1 104 ? 17.508 -3.584 1.662 1.00 75.06 104 LYS A N 1
ATOM 798 C CA . LYS A 1 104 ? 17.281 -2.169 2.026 1.00 75.06 104 LYS A CA 1
ATOM 799 C C . LYS A 1 104 ? 15.828 -1.723 1.800 1.00 75.06 104 LYS A C 1
ATOM 801 O O . LYS A 1 104 ? 15.304 -0.920 2.566 1.00 75.06 104 LYS A O 1
ATOM 806 N N . LYS A 1 105 ? 15.185 -2.226 0.746 1.00 72.81 105 LYS A N 1
ATOM 807 C CA . LYS A 1 105 ? 13.829 -1.867 0.299 1.00 72.81 105 LYS A CA 1
ATOM 808 C C . LYS A 1 105 ? 12.842 -3.027 0.490 1.00 72.81 105 LYS A C 1
ATOM 810 O O . LYS A 1 105 ? 11.897 -3.167 -0.284 1.00 72.81 105 LYS A O 1
ATOM 815 N N . GLU A 1 106 ? 13.072 -3.872 1.499 1.00 70.81 106 GLU A N 1
ATOM 816 C CA . GLU A 1 106 ? 12.273 -5.076 1.732 1.00 70.81 106 GLU A CA 1
ATOM 817 C C . GLU A 1 106 ? 10.786 -4.730 1.880 1.00 70.81 106 GLU A C 1
ATOM 819 O O . GLU A 1 106 ? 10.375 -3.999 2.784 1.00 70.81 106 GLU A O 1
ATOM 824 N N . ARG A 1 107 ? 9.964 -5.300 0.996 1.00 76.44 107 ARG A N 1
ATOM 825 C CA . ARG A 1 107 ? 8.508 -5.283 1.122 1.00 76.44 107 ARG A CA 1
ATOM 826 C C . ARG A 1 107 ? 8.063 -6.544 1.836 1.00 76.44 107 ARG A C 1
ATOM 828 O O . ARG A 1 107 ? 8.374 -7.659 1.416 1.00 76.44 107 ARG A O 1
ATOM 835 N N . LYS A 1 108 ? 7.317 -6.367 2.922 1.00 82.00 108 LYS A N 1
ATOM 836 C CA . LYS A 1 108 ? 6.675 -7.485 3.613 1.00 82.00 108 LYS A CA 1
ATOM 837 C C . LYS A 1 108 ? 5.570 -8.038 2.714 1.00 82.00 108 LYS A C 1
ATOM 839 O O . LYS A 1 108 ? 4.846 -7.268 2.089 1.00 82.00 108 LYS A O 1
ATOM 844 N N . LYS A 1 109 ? 5.429 -9.366 2.679 1.00 86.50 109 LYS A N 1
ATOM 845 C CA . LYS A 1 109 ? 4.253 -10.003 2.074 1.00 86.50 109 LYS A CA 1
ATOM 846 C C . LYS A 1 109 ? 2.982 -9.471 2.733 1.00 86.50 109 LYS A C 1
ATOM 848 O O . LYS A 1 109 ? 2.977 -9.246 3.951 1.00 86.50 109 LYS A O 1
ATOM 853 N N . PHE A 1 110 ? 1.923 -9.312 1.950 1.00 89.00 110 PHE A N 1
ATOM 854 C CA . PHE A 1 110 ? 0.625 -8.945 2.499 1.00 89.00 110 PHE A CA 1
ATOM 855 C C . PHE A 1 110 ? 0.152 -9.997 3.517 1.00 89.00 110 PHE A C 1
ATOM 857 O O . PHE A 1 110 ? 0.362 -11.200 3.338 1.00 89.00 110 PHE A O 1
ATOM 864 N N . LYS A 1 111 ? -0.458 -9.537 4.613 1.00 87.12 111 LYS A N 1
ATOM 865 C CA . LYS A 1 111 ? -1.037 -10.388 5.659 1.00 87.12 111 LYS A CA 1
ATOM 866 C C . LYS A 1 111 ? -2.496 -9.989 5.874 1.00 87.12 111 LYS A C 1
ATOM 868 O O . LYS A 1 111 ? -2.770 -8.975 6.512 1.00 87.12 111 LYS A O 1
ATOM 873 N N . GLY A 1 112 ? -3.411 -10.799 5.361 1.00 88.62 112 GLY A N 1
ATOM 874 C CA . GLY A 1 112 ? -4.853 -10.590 5.439 1.00 88.62 112 GLY A CA 1
ATOM 875 C C . GL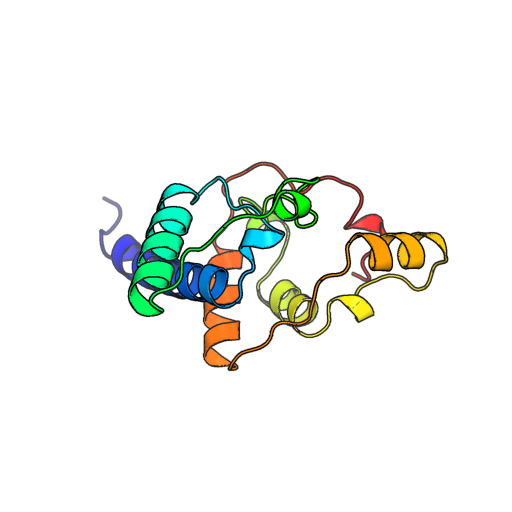Y A 1 112 ? -5.599 -11.720 4.738 1.00 88.62 112 GLY A C 1
ATOM 876 O O . GLY A 1 112 ? -4.984 -12.701 4.319 1.00 88.62 112 GLY A O 1
ATOM 877 N N . THR A 1 113 ? -6.913 -11.580 4.633 1.00 93.69 113 THR A N 1
ATOM 878 C CA . THR A 1 113 ? -7.770 -12.482 3.855 1.00 93.69 113 THR A CA 1
ATOM 879 C C . THR A 1 113 ? -7.625 -12.218 2.356 1.00 93.69 113 THR A C 1
ATOM 881 O O . THR A 1 113 ? -7.185 -11.142 1.947 1.00 93.69 113 THR A O 1
ATOM 884 N N . ASP A 1 114 ? -8.039 -13.175 1.524 1.00 92.12 114 ASP A N 1
ATOM 885 C CA . ASP A 1 114 ? -8.047 -12.987 0.068 1.00 92.12 114 ASP A CA 1
ATOM 886 C C . ASP A 1 114 ? -8.972 -11.840 -0.359 1.00 92.12 114 ASP A C 1
ATOM 888 O O . ASP A 1 114 ? -8.641 -11.112 -1.290 1.00 92.12 114 ASP A O 1
ATOM 892 N N . ALA A 1 115 ? -10.088 -11.627 0.345 1.00 92.56 115 ALA A N 1
ATOM 893 C CA . ALA A 1 115 ? -10.997 -10.515 0.073 1.00 92.56 115 ALA A CA 1
ATOM 894 C C . ALA A 1 115 ? -10.323 -9.157 0.331 1.00 92.56 115 ALA A C 1
ATOM 896 O O . ALA A 1 115 ? -10.303 -8.308 -0.556 1.00 92.56 115 ALA A O 1
ATOM 897 N N . GLU A 1 116 ? -9.683 -8.988 1.497 1.00 93.38 116 GLU A N 1
ATOM 898 C CA . GLU A 1 116 ? -8.901 -7.778 1.799 1.00 93.38 116 GLU A CA 1
ATOM 899 C C . GLU A 1 116 ? -7.767 -7.580 0.782 1.00 93.38 116 GLU A C 1
ATOM 901 O O . GLU A 1 116 ? -7.448 -6.464 0.382 1.00 93.38 116 GLU A O 1
ATOM 906 N N . PHE A 1 117 ? -7.132 -8.667 0.347 1.00 93.75 117 PHE A N 1
ATOM 907 C CA . PHE A 1 117 ? -6.076 -8.582 -0.648 1.00 93.75 117 PHE A CA 1
ATOM 908 C C . PHE A 1 117 ? -6.592 -8.054 -1.992 1.00 93.75 117 PHE A C 1
ATOM 910 O O . PHE A 1 117 ? -5.971 -7.166 -2.573 1.00 93.75 117 PHE A O 1
ATOM 917 N N . GLN A 1 118 ? -7.724 -8.572 -2.478 1.00 93.69 118 GLN A N 1
ATOM 918 C CA . GLN A 1 118 ? -8.318 -8.125 -3.739 1.00 93.69 118 GLN A CA 1
ATOM 919 C C . GLN A 1 118 ? -8.805 -6.677 -3.663 1.00 93.69 118 GLN A C 1
ATOM 921 O O . GLN A 1 118 ? -8.524 -5.913 -4.581 1.00 93.69 118 GLN A O 1
ATOM 926 N N . ASP A 1 119 ? -9.458 -6.279 -2.569 1.00 94.56 119 ASP A N 1
ATOM 927 C CA . ASP A 1 119 ? -9.918 -4.898 -2.379 1.00 94.56 119 ASP A CA 1
ATOM 928 C C . ASP A 1 119 ? -8.736 -3.909 -2.342 1.00 94.56 119 ASP A C 1
ATOM 930 O O . ASP A 1 119 ? -8.800 -2.836 -2.945 1.00 94.56 119 ASP A O 1
ATOM 934 N N . LEU A 1 120 ? -7.620 -4.283 -1.698 1.00 95.06 120 LEU A N 1
ATOM 935 C CA . LEU A 1 120 ? -6.397 -3.476 -1.706 1.00 95.06 120 LEU A CA 1
ATOM 936 C C . LEU A 1 120 ? -5.809 -3.353 -3.116 1.00 95.06 120 LEU A C 1
ATOM 938 O O . LEU A 1 120 ? -5.460 -2.253 -3.538 1.00 95.06 120 LEU A O 1
ATOM 942 N N . VAL A 1 121 ? -5.673 -4.466 -3.842 1.00 94.19 121 VAL A N 1
ATOM 943 C CA . VAL A 1 121 ? -5.098 -4.463 -5.195 1.00 94.19 121 VAL A CA 1
ATOM 944 C C . VAL A 1 121 ? -5.973 -3.669 -6.164 1.00 94.19 121 VAL A C 1
ATOM 946 O O . VAL A 1 121 ? -5.434 -2.874 -6.932 1.00 94.19 121 VAL A O 1
ATOM 949 N N . ALA A 1 122 ? -7.295 -3.853 -6.104 1.00 94.38 122 ALA A N 1
ATOM 950 C CA . ALA A 1 122 ? -8.249 -3.135 -6.941 1.00 94.38 122 ALA A CA 1
ATOM 951 C C . ALA A 1 122 ? -8.107 -1.623 -6.754 1.00 94.38 122 ALA A C 1
ATOM 953 O O . ALA A 1 122 ? -7.997 -0.893 -7.731 1.00 94.38 122 ALA A O 1
ATOM 954 N N . TRP A 1 123 ? -8.017 -1.148 -5.508 1.00 95.38 123 TRP A N 1
ATOM 955 C CA . TRP A 1 123 ? -7.769 0.268 -5.247 1.00 95.38 123 TRP A CA 1
ATOM 956 C C . TRP A 1 123 ? -6.396 0.733 -5.748 1.00 95.38 123 TRP A C 1
ATOM 958 O O . TRP A 1 123 ? -6.322 1.741 -6.445 1.00 95.38 123 TRP A O 1
ATOM 968 N N . ILE A 1 124 ? -5.315 -0.005 -5.469 1.00 93.44 124 ILE A N 1
ATOM 969 C CA . ILE A 1 124 ? -3.960 0.363 -5.920 1.00 93.44 124 ILE A CA 1
ATOM 970 C C . ILE A 1 124 ? -3.889 0.513 -7.450 1.00 93.44 124 ILE A C 1
ATOM 972 O O . ILE A 1 124 ? -3.217 1.416 -7.946 1.00 93.44 124 ILE A O 1
ATOM 976 N N . GLU A 1 125 ? -4.597 -0.325 -8.209 1.00 93.69 125 GLU A N 1
ATOM 977 C CA . GLU A 1 125 ? -4.665 -0.220 -9.673 1.00 93.69 125 GLU A CA 1
ATOM 978 C C . GLU A 1 125 ? -5.365 1.064 -10.156 1.00 93.69 125 GLU A C 1
ATOM 980 O O . GLU A 1 125 ? -5.052 1.577 -11.234 1.00 93.69 125 GLU A O 1
ATOM 985 N N . THR A 1 126 ? -6.280 1.633 -9.366 1.00 92.94 126 THR A N 1
ATOM 986 C CA . THR 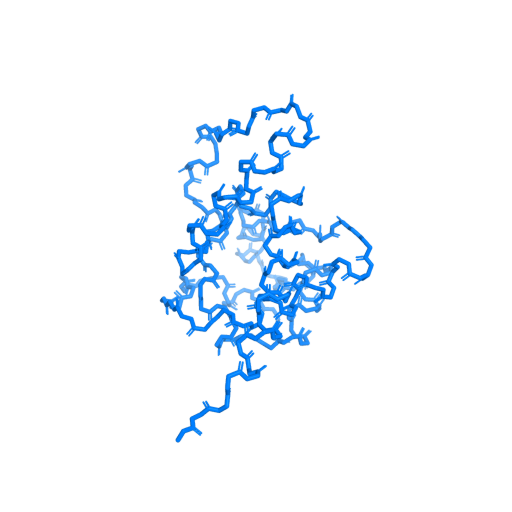A 1 126 ? -6.933 2.906 -9.719 1.00 92.94 126 THR A CA 1
ATOM 987 C C . THR A 1 126 ? -6.014 4.122 -9.561 1.00 92.94 126 THR A C 1
ATOM 989 O O . THR A 1 126 ? -6.292 5.176 -10.137 1.00 92.94 126 THR A O 1
ATOM 992 N N . LEU A 1 127 ? -4.888 3.989 -8.846 1.00 92.06 127 LEU A N 1
ATOM 993 C CA . LEU A 1 127 ? -3.945 5.079 -8.579 1.00 92.06 127 LEU A CA 1
ATOM 994 C C . LEU A 1 127 ? -3.124 5.431 -9.830 1.00 92.06 127 LEU A C 1
ATOM 996 O O . LEU A 1 127 ? -2.060 4.863 -10.084 1.00 92.06 127 LEU A O 1
ATOM 1000 N N . LYS A 1 128 ? -3.628 6.382 -10.621 1.00 89.88 128 LYS A N 1
ATOM 1001 C CA . LYS A 1 128 ? -3.044 6.836 -11.903 1.00 89.88 128 LYS A CA 1
ATOM 1002 C C . LYS A 1 128 ? -2.782 8.347 -11.936 1.00 89.88 128 LYS A C 1
ATOM 1004 O O . LYS A 1 128 ? -2.783 8.965 -12.998 1.00 89.88 128 LYS A O 1
ATOM 1009 N N . SER A 1 129 ? -2.616 8.946 -10.760 1.00 77.62 129 SER A N 1
ATOM 1010 C CA . SER A 1 129 ? -2.643 10.392 -10.547 1.00 77.62 129 SER A CA 1
ATOM 1011 C C . SER A 1 129 ? -1.415 10.829 -9.750 1.00 77.62 129 SER A C 1
ATOM 1013 O O . SER A 1 129 ? -1.514 11.168 -8.577 1.00 77.62 129 SER A O 1
ATOM 1015 N N . GLY A 1 130 ? -0.225 10.812 -10.352 1.00 68.25 130 GLY A N 1
ATOM 1016 C CA . GLY A 1 130 ? 0.987 11.270 -9.671 1.00 68.25 130 GLY A CA 1
ATOM 1017 C C . GLY A 1 130 ? 2.251 11.177 -10.516 1.00 68.25 130 GLY A C 1
ATOM 1018 O O . GLY A 1 130 ? 2.207 10.865 -11.703 1.00 68.25 130 GLY A O 1
ATOM 1019 N N . ASN A 1 131 ? 3.397 11.430 -9.884 1.00 68.56 131 ASN A N 1
ATOM 1020 C CA . ASN A 1 131 ? 4.694 11.199 -10.514 1.00 68.56 131 ASN A CA 1
ATOM 1021 C C . ASN A 1 131 ? 5.003 9.697 -10.545 1.00 68.56 131 ASN A C 1
ATOM 1023 O O . ASN A 1 131 ? 4.580 8.953 -9.657 1.00 68.56 131 ASN A O 1
ATOM 1027 N N . LYS A 1 132 ? 5.779 9.260 -11.543 1.00 67.62 132 LYS A N 1
ATOM 1028 C CA . LYS A 1 132 ? 6.314 7.893 -11.590 1.00 67.62 132 LYS A CA 1
ATOM 1029 C C . LYS A 1 132 ? 7.086 7.572 -10.312 1.00 67.62 132 LYS A C 1
ATOM 1031 O O . LYS A 1 132 ? 7.707 8.459 -9.721 1.00 67.62 132 LYS A O 1
ATOM 1036 N N . GLN A 1 133 ? 7.062 6.302 -9.907 1.00 66.44 133 GLN A N 1
ATOM 1037 C CA . GLN A 1 133 ? 7.921 5.846 -8.817 1.00 66.44 133 GLN A CA 1
ATOM 1038 C C . GLN A 1 133 ? 9.387 6.156 -9.138 1.00 66.44 133 GLN A C 1
ATOM 1040 O O . GLN A 1 133 ? 9.793 6.126 -10.300 1.00 66.44 133 GLN A O 1
ATOM 1045 N N . GLU A 1 134 ? 10.183 6.466 -8.111 1.00 62.34 134 GLU A N 1
ATOM 1046 C CA . GLU A 1 134 ? 11.599 6.759 -8.321 1.00 62.34 134 GLU A CA 1
ATOM 1047 C C . GLU A 1 134 ? 12.306 5.602 -9.034 1.00 62.34 134 GLU A C 1
ATOM 1049 O O . GLU A 1 134 ? 12.195 4.430 -8.652 1.00 62.34 134 GLU A O 1
ATOM 1054 N N . ALA A 1 135 ? 13.052 5.958 -10.079 1.00 55.19 135 ALA A N 1
ATOM 1055 C CA . ALA A 1 135 ? 13.792 5.008 -10.885 1.00 55.19 135 ALA A CA 1
ATOM 1056 C C . ALA A 1 135 ? 14.866 4.312 -10.032 1.00 55.19 135 ALA A C 1
ATOM 1058 O O . ALA A 1 135 ? 15.658 4.955 -9.346 1.00 55.19 135 ALA A O 1
ATOM 1059 N N . GLY A 1 136 ? 14.901 2.979 -10.088 1.00 57.19 136 GLY A N 1
ATOM 1060 C CA . GLY A 1 136 ? 15.940 2.165 -9.446 1.00 57.19 136 GLY A CA 1
ATOM 1061 C C . GLY A 1 136 ? 15.424 0.899 -8.768 1.00 57.1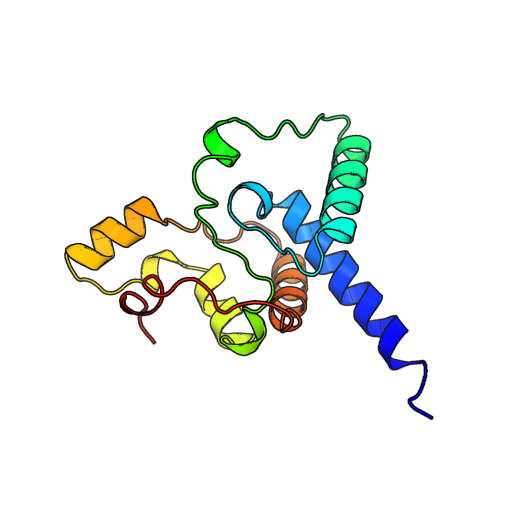9 136 GLY A C 1
ATOM 1062 O O . GLY A 1 136 ? 16.153 -0.084 -8.689 1.00 57.19 136 GLY A O 1
ATOM 1063 N N . PHE A 1 137 ? 14.161 0.875 -8.332 1.00 62.53 137 PHE A N 1
ATOM 1064 C CA . PHE A 1 137 ? 13.525 -0.356 -7.849 1.00 62.53 137 PHE A CA 1
ATOM 1065 C C . PHE A 1 137 ? 13.281 -1.342 -9.000 1.00 62.53 137 PHE A C 1
ATOM 1067 O O . PHE A 1 137 ? 13.601 -2.524 -8.901 1.00 62.53 137 PHE A O 1
ATOM 1074 N N . GLU A 1 138 ? 12.781 -0.821 -10.119 1.00 68.94 138 GLU A N 1
ATOM 1075 C CA . GLU A 1 138 ? 12.314 -1.580 -11.283 1.00 68.94 138 GLU A CA 1
ATOM 1076 C C . GLU A 1 138 ? 13.432 -2.352 -11.989 1.00 68.94 138 GLU A C 1
ATOM 1078 O O . GLU A 1 138 ? 13.220 -3.476 -12.434 1.00 68.94 138 GLU A O 1
ATOM 1083 N N . SER A 1 139 ? 14.653 -1.805 -12.028 1.00 72.62 139 SER A N 1
ATOM 1084 C CA . SER A 1 139 ? 15.801 -2.457 -12.676 1.00 72.62 139 SER A CA 1
ATOM 1085 C C . SER A 1 139 ? 16.197 -3.774 -11.998 1.00 72.62 139 SER A C 1
ATOM 1087 O O . SER A 1 139 ? 16.766 -4.660 -12.647 1.00 72.62 139 SER A O 1
ATOM 1089 N N . CYS A 1 140 ? 15.855 -3.929 -10.716 1.00 74.56 140 CYS A N 1
ATOM 1090 C CA . CYS A 1 140 ? 16.098 -5.126 -9.923 1.00 74.56 140 CYS A CA 1
ATOM 1091 C C . CYS A 1 140 ? 14.899 -6.071 -9.830 1.00 74.56 140 CYS A C 1
ATOM 1093 O O . CYS A 1 140 ? 15.034 -7.111 -9.182 1.00 74.56 140 CYS A O 1
ATOM 1095 N N . LEU A 1 141 ? 13.771 -5.763 -10.475 1.00 76.12 141 LEU A N 1
ATOM 1096 C CA . LEU A 1 141 ? 12.620 -6.659 -10.528 1.00 76.12 141 LEU A CA 1
ATOM 1097 C C . LEU A 1 141 ? 12.762 -7.669 -11.669 1.00 76.12 141 LEU A C 1
ATOM 1099 O O . LEU A 1 141 ? 13.258 -7.346 -12.746 1.00 76.12 141 LEU A O 1
ATOM 1103 N N . LYS A 1 142 ? 12.356 -8.911 -11.415 1.00 73.12 142 LYS A N 1
ATOM 1104 C CA . LYS A 1 142 ? 12.078 -9.910 -12.446 1.00 73.12 142 LYS A CA 1
ATOM 1105 C C . LYS A 1 142 ? 10.774 -9.472 -13.115 1.00 73.12 142 LYS A C 1
ATOM 1107 O O . LYS A 1 142 ? 9.788 -9.268 -12.409 1.00 73.12 142 LYS A O 1
ATOM 1112 N N . GLU A 1 143 ? 10.813 -9.221 -14.420 1.00 62.12 143 GLU A N 1
ATOM 1113 C CA . GLU A 1 143 ? 9.614 -8.887 -15.204 1.00 62.12 143 GLU A CA 1
ATOM 1114 C C . GLU A 1 143 ? 8.619 -10.054 -15.212 1.00 62.12 143 GLU A C 1
ATOM 1116 O O . GLU A 1 143 ? 9.077 -11.218 -15.305 1.00 62.12 143 GLU A O 1
#

Sequence (143 aa):
MIPAAAYAQDGSVQQKGIAIFVEKRCYTCHTVKAESAQIEAAKEAFAKSKGVELKESAEDKDESKGGDLSNIGADRTQEWLTKFLKNPKDYFKDTPDCKKLAKKKERKKFKGTDAEFQDLVAWIETLKSGNKQEAGFESCLKE

Radius of gyration: 15.89 Å; chains: 1; bounding box: 48×28×41 Å

Secondary structure (DSSP, 8-state):
---TTHHHHHHHHHHHHHHHHHHTTGGGTEE-GGGHHHHHHHHHHHHHHHT------GGGSSS-TTEE-TTHHHH--HHHHHHHHH-TTTTB-SSHHHHHHHHHTPPPPP-S-HHHHHHHHHHHHH--SSPPPPTTSGGGB--

pLDDT: mean 79.88, std 16.02, range [36.09, 95.5]